Protein AF-A0A392RR42-F1 (afdb_monomer_lite)

InterPro domains:
  IPR053151 Ribonuclease H-like [PTHR47723] (27-70)

pLDDT: mean 87.17, std 8.85, range [63.19, 95.0]

Structure (mmCIF, N/CA/C/O backbone):
data_AF-A0A392RR42-F1
#
_entry.id   AF-A0A392RR42-F1
#
loop_
_atom_site.group_PDB
_atom_site.id
_atom_site.type_symbol
_atom_site.label_atom_id
_atom_site.label_alt_id
_atom_site.label_comp_id
_atom_site.label_asym_id
_atom_site.label_entity_id
_atom_site.label_seq_id
_atom_site.pdbx_PDB_ins_code
_atom_site.Cartn_x
_atom_site.Cartn_y
_atom_site.Cartn_z
_atom_site.occupancy
_atom_site.B_iso_or_equiv
_atom_site.auth_seq_id
_atom_site.auth_comp_id
_atom_site.auth_asym_id
_atom_site.auth_atom_id
_atom_site.pdbx_PDB_model_num
ATOM 1 N N . PRO A 1 1 ? -1.211 28.395 -5.558 1.00 63.19 1 PRO A N 1
ATOM 2 C CA . PRO A 1 1 ? -1.496 27.005 -5.113 1.00 63.19 1 PRO A CA 1
ATOM 3 C C . PRO A 1 1 ? -0.542 26.015 -5.797 1.00 63.19 1 PRO A C 1
ATOM 5 O O . PRO A 1 1 ? -0.364 26.107 -7.008 1.00 63.19 1 PRO A O 1
ATOM 8 N N . ILE A 1 2 ? 0.110 25.123 -5.045 1.00 77.44 2 ILE A N 1
ATOM 9 C CA . ILE A 1 2 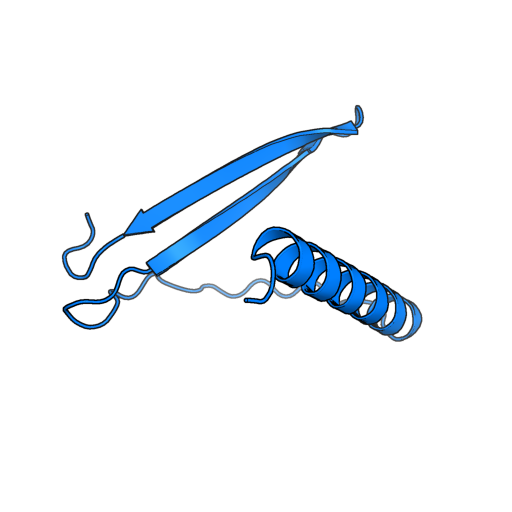? 0.995 24.105 -5.633 1.00 77.44 2 ILE A CA 1
ATOM 10 C C . ILE A 1 2 ? 0.116 23.045 -6.301 1.00 77.44 2 ILE A C 1
ATOM 12 O O . ILE A 1 2 ? -0.816 22.537 -5.681 1.00 77.44 2 ILE A O 1
ATOM 16 N N . SER A 1 3 ? 0.397 22.726 -7.565 1.00 92.38 3 SER A N 1
ATOM 17 C CA . SER A 1 3 ? -0.308 21.662 -8.283 1.00 92.38 3 SER A CA 1
ATOM 18 C C . SER A 1 3 ? -0.079 20.316 -7.578 1.00 92.38 3 SER A C 1
ATOM 20 O O . SER A 1 3 ? 1.082 19.918 -7.438 1.00 92.38 3 SER A O 1
ATOM 22 N N . PRO A 1 4 ? -1.132 19.585 -7.159 1.00 91.75 4 PRO A N 1
ATOM 23 C CA . PRO A 1 4 ? -0.982 18.272 -6.528 1.00 91.75 4 PRO A CA 1
ATOM 24 C C . PRO A 1 4 ? -0.164 17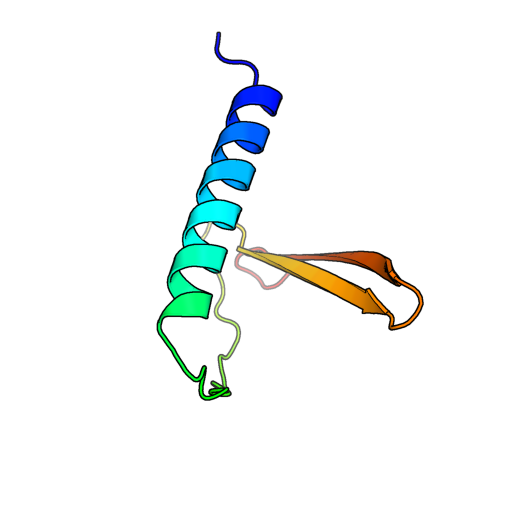.296 -7.381 1.00 91.75 4 PRO A C 1
ATOM 26 O O . PRO A 1 4 ? 0.687 16.578 -6.862 1.00 91.75 4 PRO A O 1
ATOM 29 N N . ALA A 1 5 ? -0.341 17.339 -8.705 1.00 89.19 5 ALA A N 1
ATOM 30 C CA . ALA A 1 5 ? 0.434 16.524 -9.636 1.00 89.19 5 ALA A CA 1
ATOM 31 C C . ALA A 1 5 ? 1.937 16.848 -9.579 1.00 89.19 5 ALA A C 1
ATOM 33 O O . ALA A 1 5 ? 2.766 15.943 -9.602 1.00 89.19 5 ALA A O 1
ATOM 34 N N . LEU A 1 6 ? 2.304 18.127 -9.444 1.00 92.06 6 LEU A N 1
ATOM 35 C CA . LEU A 1 6 ? 3.706 18.536 -9.330 1.00 92.06 6 LEU A CA 1
ATOM 36 C C . LEU A 1 6 ? 4.350 18.012 -8.039 1.00 92.06 6 LEU A C 1
ATOM 38 O O . LEU A 1 6 ? 5.501 17.579 -8.064 1.00 92.06 6 LEU A O 1
ATOM 42 N N . VAL A 1 7 ? 3.606 18.007 -6.927 1.00 93.25 7 VAL A N 1
ATOM 43 C CA . VAL A 1 7 ? 4.074 17.424 -5.658 1.00 93.25 7 VAL A CA 1
ATOM 44 C C . VAL A 1 7 ? 4.333 15.931 -5.826 1.00 93.25 7 VAL A C 1
ATOM 46 O O . VAL A 1 7 ? 5.415 15.464 -5.480 1.00 93.25 7 VAL A O 1
ATOM 49 N N . VAL A 1 8 ? 3.386 15.195 -6.418 1.00 90.06 8 VAL A N 1
ATOM 50 C CA . VAL A 1 8 ? 3.531 13.752 -6.666 1.00 90.06 8 VAL A CA 1
ATOM 51 C C . VAL A 1 8 ? 4.763 13.468 -7.525 1.00 90.06 8 VAL A C 1
ATOM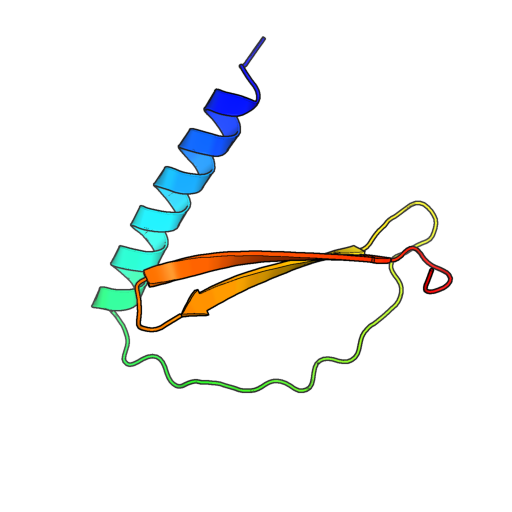 53 O O . VAL A 1 8 ? 5.593 12.645 -7.145 1.00 90.06 8 VAL A O 1
ATOM 56 N N . MET A 1 9 ? 4.941 14.191 -8.634 1.00 92.75 9 MET A N 1
ATOM 57 C CA . MET A 1 9 ? 6.081 13.985 -9.535 1.00 92.75 9 MET A CA 1
ATOM 58 C C . MET A 1 9 ? 7.427 14.266 -8.857 1.00 92.75 9 MET A C 1
ATOM 60 O O . MET A 1 9 ? 8.390 13.526 -9.067 1.00 92.75 9 MET A O 1
ATOM 64 N N . ASN A 1 10 ? 7.506 15.301 -8.017 1.00 94.50 10 ASN A N 1
ATOM 65 C CA . ASN A 1 10 ? 8.721 15.592 -7.258 1.00 94.50 10 ASN A CA 1
ATOM 66 C C . ASN A 1 10 ? 9.015 14.510 -6.213 1.00 94.50 10 ASN A C 1
ATOM 68 O O . ASN A 1 10 ? 10.159 14.070 -6.102 1.00 94.50 10 ASN A O 1
ATOM 72 N N . THR A 1 11 ? 7.997 14.034 -5.494 1.00 92.50 11 THR A N 1
ATOM 73 C CA . THR A 1 11 ? 8.148 12.941 -4.525 1.00 92.50 11 THR A CA 1
ATOM 74 C C . THR A 1 11 ? 8.623 11.655 -5.201 1.00 92.50 11 THR A C 1
ATOM 76 O O . THR A 1 11 ? 9.562 11.028 -4.714 1.00 92.50 11 THR A O 1
ATOM 79 N N . VAL A 1 12 ? 8.049 11.299 -6.356 1.00 91.25 12 VAL A N 1
ATOM 80 C CA . VAL A 1 12 ? 8.469 10.126 -7.142 1.00 91.25 12 VAL A CA 1
ATOM 81 C C . VAL A 1 12 ? 9.928 10.255 -7.576 1.00 91.25 12 VAL A C 1
ATOM 83 O O . VAL A 1 12 ? 10.707 9.325 -7.379 1.00 91.25 12 VAL A O 1
ATOM 86 N N . ARG A 1 13 ? 10.332 11.414 -8.112 1.00 94.31 13 ARG A N 1
ATOM 87 C CA . ARG A 1 13 ? 11.725 11.645 -8.525 1.00 94.31 13 ARG A CA 1
ATOM 88 C C . ARG A 1 13 ? 12.694 11.486 -7.352 1.00 94.31 13 ARG A C 1
ATOM 90 O O . ARG A 1 13 ? 13.698 10.792 -7.489 1.00 94.31 13 ARG A O 1
ATOM 97 N N . ASN A 1 14 ? 12.383 12.090 -6.206 1.00 94.75 14 ASN A N 1
ATOM 98 C CA . ASN A 1 14 ? 13.220 11.992 -5.009 1.00 94.75 14 ASN A CA 1
ATOM 99 C C . ASN A 1 14 ? 13.342 10.543 -4.518 1.00 94.75 14 ASN A C 1
ATOM 101 O O . ASN A 1 14 ? 14.439 10.104 -4.178 1.00 94.75 14 ASN A O 1
ATOM 105 N N . TYR A 1 15 ? 12.241 9.788 -4.533 1.00 89.00 15 TYR A N 1
ATOM 106 C CA . TYR A 1 15 ? 12.244 8.371 -4.172 1.00 89.00 15 TYR A CA 1
ATOM 107 C C . TYR A 1 15 ? 13.133 7.536 -5.103 1.00 89.00 15 TYR A C 1
ATOM 109 O O . TYR A 1 15 ? 13.942 6.749 -4.622 1.00 89.00 15 TYR A O 1
ATOM 117 N N . VAL A 1 16 ? 13.033 7.732 -6.423 1.00 91.38 16 VAL A N 1
ATOM 118 C CA . VAL A 1 16 ? 13.847 6.995 -7.407 1.00 91.38 16 VAL A CA 1
ATOM 119 C C . VAL A 1 16 ? 15.339 7.247 -7.191 1.00 91.38 16 VAL A C 1
ATOM 121 O O . VAL A 1 16 ? 16.122 6.298 -7.179 1.00 91.38 16 VAL A O 1
ATOM 124 N N . LEU A 1 17 ? 15.734 8.505 -6.974 1.00 92.19 17 LEU A N 1
ATOM 125 C CA . LEU A 1 17 ? 17.130 8.852 -6.692 1.00 92.19 17 LEU A CA 1
ATOM 126 C C . LEU A 1 17 ? 17.625 8.196 -5.393 1.00 92.19 17 LEU A C 1
ATOM 128 O O . LEU A 1 17 ? 18.733 7.660 -5.355 1.00 92.19 17 LEU A O 1
ATOM 132 N N . ALA A 1 18 ? 16.796 8.186 -4.345 1.00 86.94 18 ALA A N 1
ATOM 133 C CA . ALA A 1 18 ? 17.122 7.527 -3.083 1.00 86.94 18 ALA A CA 1
ATOM 134 C C . ALA A 1 18 ? 17.243 5.997 -3.229 1.00 86.94 18 ALA A C 1
ATOM 136 O O . ALA A 1 18 ? 18.190 5.413 -2.702 1.00 86.94 18 ALA A O 1
ATOM 137 N N . ASP A 1 19 ? 16.339 5.337 -3.968 1.00 85.69 19 ASP A N 1
ATOM 138 C CA . ASP A 1 19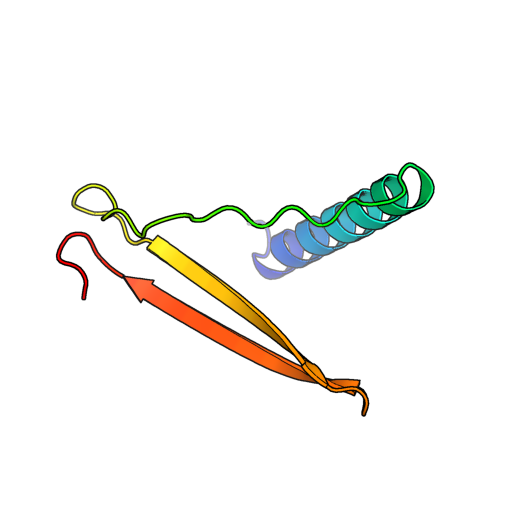 ? 16.422 3.888 -4.217 1.00 85.69 19 ASP A CA 1
ATOM 139 C C . ASP A 1 19 ? 17.689 3.528 -5.001 1.00 85.69 19 ASP A C 1
ATOM 141 O O . ASP A 1 19 ? 18.382 2.581 -4.628 1.00 85.69 19 ASP A O 1
ATOM 145 N N . GLN A 1 20 ? 18.041 4.305 -6.031 1.00 86.12 20 GLN A N 1
ATOM 146 C CA . GLN A 1 20 ? 19.278 4.115 -6.796 1.00 86.12 20 GLN A CA 1
ATOM 147 C C . GLN A 1 20 ? 20.521 4.239 -5.905 1.00 86.12 20 GLN A C 1
ATOM 149 O O . GLN A 1 20 ? 21.371 3.346 -5.918 1.00 86.12 20 GLN A O 1
ATOM 154 N N . ALA A 1 21 ? 20.599 5.287 -5.077 1.00 85.12 21 ALA A N 1
ATOM 155 C CA . ALA A 1 21 ? 21.699 5.473 -4.132 1.00 85.12 21 ALA A CA 1
ATOM 156 C C . ALA A 1 21 ? 21.802 4.315 -3.119 1.00 85.12 21 ALA A C 1
ATOM 158 O O . ALA A 1 21 ? 22.898 3.844 -2.822 1.00 85.12 21 ALA A O 1
ATOM 159 N N . LEU A 1 22 ? 20.665 3.800 -2.634 1.00 79.19 22 LEU A N 1
ATOM 160 C CA . LEU A 1 22 ? 20.616 2.645 -1.731 1.00 79.19 22 LEU A CA 1
ATOM 161 C C . LEU A 1 22 ? 21.024 1.328 -2.411 1.00 79.19 22 LEU A C 1
ATOM 163 O O . LEU A 1 22 ? 21.588 0.461 -1.747 1.00 79.19 22 LEU A O 1
ATOM 167 N N . ARG A 1 23 ? 20.717 1.132 -3.702 1.00 72.88 23 ARG A N 1
ATOM 168 C CA . ARG A 1 23 ? 21.104 -0.081 -4.453 1.00 72.88 23 ARG A CA 1
ATOM 169 C C . ARG A 1 23 ? 22.601 -0.155 -4.721 1.00 72.88 23 ARG A C 1
ATOM 171 O O . ARG A 1 23 ? 23.151 -1.247 -4.679 1.00 72.88 23 ARG A O 1
ATOM 178 N N . LEU A 1 24 ? 23.250 0.983 -4.964 1.00 71.62 24 LEU A N 1
ATOM 179 C CA . LEU A 1 24 ? 24.702 1.036 -5.162 1.00 71.62 24 LEU A CA 1
ATOM 180 C C . LEU A 1 24 ? 25.489 0.639 -3.902 1.00 71.62 24 LEU A C 1
ATOM 182 O O . LEU A 1 24 ? 26.659 0.291 -4.013 1.00 71.62 24 LEU A O 1
ATOM 186 N N . ASN A 1 25 ? 24.858 0.686 -2.722 1.00 65.69 25 ASN A N 1
ATOM 187 C CA . ASN A 1 25 ? 25.546 0.596 -1.437 1.00 65.69 25 ASN A CA 1
ATOM 188 C C . ASN A 1 25 ? 25.243 -0.680 -0.624 1.00 65.69 25 ASN A C 1
ATOM 190 O O . ASN A 1 25 ? 25.682 -0.760 0.520 1.00 65.69 25 ASN A O 1
ATOM 194 N N . ASN A 1 26 ? 24.472 -1.660 -1.132 1.00 64.75 26 ASN A N 1
ATOM 195 C CA . ASN A 1 26 ? 24.168 -2.857 -0.331 1.00 64.75 26 ASN A CA 1
ATOM 196 C C . ASN A 1 26 ? 23.768 -4.112 -1.133 1.00 64.75 26 ASN A C 1
ATOM 198 O O . ASN A 1 26 ? 22.839 -4.071 -1.944 1.00 64.75 26 ASN A O 1
ATOM 202 N N . GLU A 1 27 ? 24.363 -5.260 -0.787 1.00 65.81 27 GLU A N 1
ATOM 203 C CA . GLU A 1 27 ? 23.766 -6.582 -1.011 1.00 65.81 27 GLU A CA 1
ATOM 204 C C . GLU A 1 27 ? 22.514 -6.687 -0.126 1.00 65.81 27 GLU A C 1
ATOM 206 O O . GLU A 1 27 ? 22.576 -6.987 1.068 1.00 65.81 27 GLU A O 1
ATOM 211 N N . ARG A 1 28 ? 21.343 -6.346 -0.676 1.00 64.69 28 ARG A N 1
ATOM 212 C CA . ARG A 1 28 ? 20.089 -6.340 0.088 1.00 64.69 28 ARG A CA 1
ATOM 213 C C . ARG A 1 28 ? 19.735 -7.766 0.524 1.00 64.69 28 ARG A C 1
ATOM 215 O O . ARG A 1 28 ? 19.140 -8.522 -0.241 1.00 64.69 28 ARG A O 1
ATOM 222 N N . ARG A 1 29 ? 20.020 -8.123 1.780 1.00 71.31 29 ARG A N 1
ATOM 223 C CA . ARG A 1 29 ? 19.456 -9.334 2.389 1.00 71.31 29 ARG A CA 1
ATOM 224 C C . ARG A 1 29 ? 17.940 -9.164 2.486 1.00 71.31 29 ARG A C 1
ATOM 226 O O . ARG A 1 29 ? 17.463 -8.338 3.263 1.00 71.31 29 ARG A O 1
ATOM 233 N N . ARG A 1 30 ? 17.177 -9.940 1.708 1.00 73.19 30 ARG A N 1
ATOM 234 C CA . ARG A 1 30 ? 15.717 -10.028 1.863 1.00 73.19 30 ARG A CA 1
ATOM 235 C C . ARG A 1 30 ? 15.421 -10.488 3.293 1.00 73.19 30 ARG A C 1
ATOM 237 O O . ARG A 1 30 ? 15.894 -11.540 3.713 1.00 73.19 30 ARG A O 1
ATOM 244 N N . VAL A 1 31 ? 14.666 -9.685 4.037 1.00 79.62 31 VAL A N 1
ATOM 245 C CA . VAL A 1 31 ? 14.163 -10.039 5.369 1.00 79.62 31 VAL A CA 1
ATOM 246 C C . VAL A 1 31 ? 12.653 -10.127 5.270 1.00 79.62 31 VAL A C 1
ATOM 248 O O . VAL A 1 31 ? 11.996 -9.151 4.914 1.00 79.62 31 VAL A O 1
ATOM 251 N N . GLU A 1 32 ? 12.108 -11.296 5.580 1.00 79.62 32 GLU A N 1
ATOM 252 C CA . GLU A 1 32 ? 10.669 -11.473 5.731 1.00 79.62 32 GLU A CA 1
ATOM 253 C C . GLU A 1 32 ? 10.293 -11.209 7.186 1.00 79.62 32 GLU A C 1
ATOM 255 O O . GLU A 1 32 ? 10.809 -11.850 8.100 1.00 79.62 32 GLU A O 1
ATOM 260 N N . ASN A 1 33 ? 9.410 -10.236 7.402 1.00 80.38 33 ASN A N 1
ATOM 261 C CA . ASN A 1 33 ? 8.840 -9.953 8.711 1.00 80.38 33 ASN A CA 1
ATOM 262 C C . ASN A 1 33 ? 7.380 -10.402 8.705 1.00 80.38 33 ASN A C 1
ATOM 264 O O . ASN A 1 33 ? 6.602 -9.983 7.848 1.00 80.38 33 ASN A O 1
ATOM 268 N N . LEU A 1 34 ? 6.997 -11.215 9.686 1.00 75.19 34 LEU A N 1
ATOM 269 C CA . LEU A 1 34 ? 5.599 -11.547 9.944 1.00 75.19 34 LEU A CA 1
ATOM 270 C C . LEU A 1 34 ? 4.934 -10.354 10.633 1.00 75.19 34 LEU A C 1
ATOM 272 O O . LEU A 1 34 ? 4.958 -10.221 11.855 1.00 75.19 34 LEU A O 1
ATOM 276 N N . ILE A 1 35 ? 4.375 -9.455 9.828 1.00 79.31 35 ILE A N 1
ATOM 277 C CA . ILE A 1 35 ? 3.639 -8.290 10.314 1.00 79.31 35 ILE A CA 1
ATOM 278 C C . ILE A 1 35 ? 2.152 -8.639 10.302 1.00 79.31 35 ILE A C 1
ATOM 280 O O . ILE A 1 35 ? 1.566 -8.852 9.242 1.00 79.31 35 ILE A O 1
ATOM 284 N N . SER A 1 36 ? 1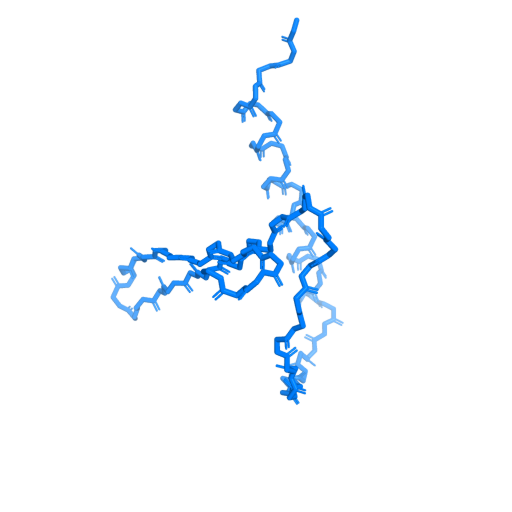.528 -8.691 11.479 1.00 81.94 36 SER A N 1
ATOM 285 C CA . SER A 1 36 ? 0.073 -8.800 11.571 1.00 81.94 36 SER A CA 1
ATOM 286 C C . SER A 1 36 ? -0.587 -7.449 11.301 1.00 81.94 36 SER A C 1
ATOM 288 O O . SER A 1 36 ? -0.066 -6.382 11.649 1.00 81.94 36 SER A O 1
ATOM 290 N N . TRP A 1 37 ? -1.764 -7.484 10.676 1.00 85.25 37 TRP A N 1
ATOM 291 C CA . TRP A 1 37 ? -2.575 -6.283 10.541 1.00 85.25 37 TRP A CA 1
ATOM 292 C C . TRP A 1 37 ? -3.052 -5.832 11.927 1.00 85.25 37 TRP A C 1
ATOM 294 O O . TRP A 1 37 ? -3.495 -6.645 12.738 1.00 85.25 37 TRP A O 1
ATOM 304 N N . LYS A 1 38 ? -2.945 -4.528 12.192 1.00 86.25 38 LYS A N 1
ATOM 305 C CA . LYS A 1 38 ? -3.493 -3.882 13.386 1.00 86.25 38 LYS A CA 1
ATOM 306 C C . LYS A 1 38 ? -4.451 -2.782 12.931 1.00 86.25 38 LYS A C 1
ATOM 308 O O . LYS A 1 38 ? -4.053 -2.031 12.029 1.00 86.25 38 LYS A O 1
ATOM 313 N N . PRO A 1 39 ? -5.643 -2.666 13.538 1.00 89.81 39 PRO A N 1
ATOM 314 C CA . PRO A 1 39 ? -6.574 -1.608 13.191 1.00 89.81 39 PRO A CA 1
ATOM 315 C C . PRO A 1 39 ? -5.945 -0.222 13.369 1.00 89.81 39 PRO A C 1
ATOM 317 O O . PRO A 1 39 ? -5.154 -0.027 14.303 1.00 89.81 39 PRO A O 1
ATOM 320 N N . PRO A 1 40 ? -6.234 0.739 12.476 1.00 92.94 40 PRO A N 1
ATOM 321 C CA . PRO A 1 40 ? -5.887 2.131 12.712 1.00 92.94 40 PRO A CA 1
ATOM 322 C C . PRO A 1 40 ? -6.720 2.709 13.876 1.00 92.94 40 PRO A C 1
ATOM 324 O O . PRO A 1 40 ? -7.776 2.169 14.208 1.00 92.94 40 PRO A O 1
ATOM 327 N N . PRO A 1 41 ? -6.277 3.817 14.499 1.00 94.88 41 PRO A N 1
ATOM 328 C CA . PRO A 1 41 ? -7.106 4.554 15.450 1.00 94.88 41 PRO A CA 1
ATOM 329 C C . PRO A 1 41 ? -8.436 5.003 14.827 1.00 94.88 41 PRO A C 1
ATOM 331 O O . PRO A 1 41 ? -8.511 5.245 13.623 1.00 94.88 41 PRO A O 1
ATOM 334 N N . HIS A 1 42 ? -9.471 5.180 15.649 1.00 94.62 42 HIS A N 1
ATOM 335 C CA . HIS A 1 42 ? -10.769 5.675 15.188 1.00 94.62 42 HIS A CA 1
ATOM 336 C C . HIS A 1 42 ? -10.632 7.007 14.422 1.00 94.62 42 HIS A C 1
A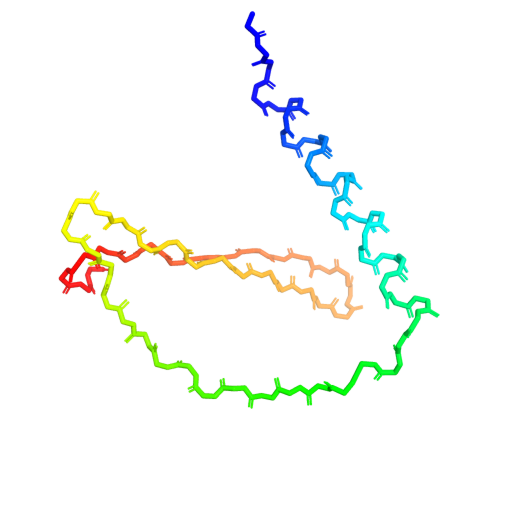TOM 338 O O . HIS A 1 42 ? -9.897 7.905 14.841 1.00 94.62 42 HIS A O 1
ATOM 344 N N . GLY A 1 43 ? -11.341 7.132 13.296 1.00 93.12 43 GLY A N 1
ATOM 345 C CA . GLY A 1 43 ? -11.249 8.283 12.387 1.00 93.12 43 GLY A CA 1
ATOM 346 C C . GLY A 1 43 ? -10.081 8.231 11.393 1.00 93.12 43 GLY A C 1
ATOM 347 O O . GLY A 1 43 ? -9.939 9.146 10.583 1.00 93.12 43 GLY A O 1
ATOM 348 N N . TRP A 1 44 ? -9.265 7.172 11.421 1.00 95.00 44 TRP A N 1
ATOM 349 C CA . TRP A 1 44 ? -8.202 6.923 10.448 1.00 95.00 44 TRP A CA 1
ATOM 350 C C . TRP A 1 44 ? -8.510 5.701 9.588 1.00 95.00 44 TRP A C 1
ATOM 352 O O . TRP A 1 44 ? -9.163 4.755 10.021 1.00 95.00 44 TRP A O 1
ATOM 362 N N . VAL A 1 45 ? -7.953 5.696 8.379 1.00 92.81 45 VAL A N 1
ATOM 363 C CA . VAL A 1 45 ? -7.919 4.520 7.507 1.00 92.81 45 VAL A CA 1
ATOM 364 C C . VAL A 1 45 ? -6.480 4.076 7.294 1.00 92.81 45 VAL A C 1
ATOM 366 O O . VAL A 1 45 ? -5.558 4.895 7.243 1.00 92.81 45 VAL A O 1
ATOM 369 N N . ARG A 1 46 ? -6.274 2.770 7.145 1.00 91.62 46 ARG A N 1
ATOM 370 C CA . ARG A 1 46 ? -4.991 2.201 6.741 1.00 91.62 46 ARG A CA 1
ATOM 371 C C . ARG A 1 46 ? -5.062 1.864 5.254 1.00 91.62 46 ARG A C 1
ATOM 373 O O . ARG A 1 46 ? -5.776 0.946 4.858 1.00 91.62 46 ARG A O 1
ATOM 380 N N . LEU A 1 47 ? -4.310 2.609 4.448 1.00 91.69 47 LEU A N 1
ATOM 381 C CA . LEU A 1 47 ? -4.118 2.337 3.028 1.00 91.69 47 LEU A CA 1
ATOM 382 C C . LEU A 1 47 ? -2.897 1.430 2.860 1.00 91.69 47 LEU A C 1
ATOM 384 O O . LEU A 1 47 ? -1.783 1.835 3.183 1.00 91.69 47 LEU A O 1
ATOM 388 N N . ASN A 1 48 ? -3.103 0.222 2.342 1.00 89.81 48 ASN A N 1
ATOM 389 C CA . ASN A 1 48 ? -2.012 -0.621 1.864 1.00 89.81 48 ASN A CA 1
ATOM 390 C C . ASN A 1 48 ? -2.089 -0.663 0.340 1.00 89.81 48 ASN A C 1
ATOM 392 O O . ASN A 1 48 ? -3.125 -1.036 -0.206 1.00 89.81 48 ASN A O 1
ATOM 396 N N . THR A 1 49 ? -1.012 -0.282 -0.334 1.00 92.62 49 THR A N 1
ATOM 397 C CA . THR A 1 49 ? -0.894 -0.332 -1.795 1.00 92.62 49 THR A CA 1
ATOM 398 C C . THR A 1 49 ? 0.147 -1.363 -2.184 1.00 92.62 49 THR A C 1
ATOM 400 O O . THR A 1 49 ? 1.177 -1.462 -1.519 1.00 92.62 49 THR A O 1
ATOM 403 N N . ASP A 1 50 ? -0.093 -2.070 -3.277 1.00 92.38 50 ASP A N 1
ATOM 404 C CA . ASP A 1 50 ? 0.860 -2.993 -3.871 1.00 92.38 50 ASP A CA 1
ATOM 405 C C . ASP A 1 50 ? 0.962 -2.772 -5.384 1.00 92.38 50 ASP A C 1
ATOM 407 O O . ASP A 1 50 ? 0.044 -2.252 -6.031 1.00 92.38 50 ASP A O 1
ATOM 411 N N . GLY A 1 51 ? 2.108 -3.149 -5.938 1.00 92.56 51 GLY A N 1
ATOM 412 C CA . GLY A 1 51 ? 2.384 -3.114 -7.364 1.00 92.56 51 GLY A CA 1
ATOM 413 C C . GLY A 1 51 ? 2.913 -4.463 -7.824 1.00 92.56 51 GLY A C 1
ATOM 414 O O . GLY A 1 51 ? 3.819 -5.021 -7.212 1.00 92.56 51 GLY A O 1
ATOM 415 N N . ALA A 1 52 ? 2.386 -4.955 -8.939 1.00 92.50 52 ALA A N 1
ATOM 416 C CA . ALA A 1 52 ? 2.856 -6.168 -9.586 1.00 92.50 52 ALA A CA 1
ATOM 417 C C . ALA A 1 52 ? 3.488 -5.818 -10.934 1.00 92.50 52 ALA A C 1
ATOM 419 O O . ALA A 1 52 ? 2.951 -5.015 -11.697 1.00 92.50 52 ALA A O 1
ATOM 420 N N . CYS A 1 53 ? 4.621 -6.441 -11.238 1.00 93.94 53 CYS A N 1
ATOM 421 C CA . CYS A 1 53 ? 5.242 -6.398 -12.554 1.00 93.94 53 CYS A CA 1
ATOM 422 C C . CYS A 1 53 ? 5.496 -7.835 -12.994 1.00 93.94 53 CYS A C 1
ATOM 424 O O . CYS A 1 53 ? 6.076 -8.619 -12.242 1.00 93.94 53 CYS A O 1
ATOM 426 N N . ARG A 1 54 ? 5.020 -8.182 -14.184 1.00 92.06 54 ARG A N 1
ATOM 427 C CA . ARG A 1 54 ? 5.271 -9.475 -14.816 1.00 92.06 54 ARG A CA 1
ATOM 428 C C . ARG A 1 54 ? 6.577 -9.433 -15.612 1.00 92.06 54 ARG A C 1
ATOM 430 O O . ARG A 1 54 ? 7.042 -8.362 -15.992 1.00 92.06 54 ARG A O 1
ATOM 437 N N . ASP A 1 55 ? 7.129 -10.604 -15.922 1.00 94.56 55 ASP A N 1
ATOM 438 C CA . ASP A 1 55 ? 8.375 -10.726 -16.698 1.00 94.56 55 ASP A CA 1
ATOM 439 C C . ASP A 1 55 ? 8.260 -10.160 -18.126 1.00 94.56 55 ASP A C 1
ATOM 441 O O . ASP A 1 55 ? 9.254 -9.741 -18.712 1.00 94.56 55 ASP A O 1
ATOM 445 N N . ASP A 1 56 ? 7.042 -10.099 -18.675 1.00 94.69 56 ASP A N 1
ATOM 446 C CA . ASP A 1 56 ? 6.730 -9.455 -19.960 1.00 94.69 56 ASP A CA 1
ATOM 447 C C . ASP A 1 56 ? 6.623 -7.920 -19.862 1.00 94.69 56 ASP A C 1
ATOM 449 O O . ASP A 1 56 ? 6.291 -7.251 -20.840 1.00 94.69 56 ASP A O 1
ATOM 453 N N . GLY A 1 57 ? 6.913 -7.348 -18.691 1.00 91.25 57 GLY A N 1
ATOM 454 C CA . GLY A 1 57 ? 6.870 -5.913 -18.428 1.00 91.25 57 GLY A CA 1
ATOM 455 C C . GLY A 1 57 ? 5.465 -5.369 -18.179 1.00 91.25 57 GLY A C 1
ATOM 456 O O . GLY A 1 57 ? 5.307 -4.157 -18.012 1.00 91.25 57 GLY A O 1
ATOM 457 N N . LEU A 1 58 ? 4.437 -6.225 -18.138 1.00 94.62 58 LEU A N 1
ATOM 458 C CA . LEU A 1 58 ? 3.087 -5.783 -17.825 1.00 94.62 58 LEU A CA 1
ATOM 459 C C . LEU A 1 58 ? 2.991 -5.420 -16.341 1.00 94.62 58 LEU A C 1
ATOM 461 O O . LEU A 1 58 ? 3.262 -6.242 -15.461 1.00 94.62 58 LEU A O 1
ATOM 465 N N . ILE A 1 59 ? 2.581 -4.182 -16.076 1.00 94.31 59 ILE A N 1
ATOM 466 C CA . ILE A 1 59 ? 2.443 -3.648 -14.723 1.00 94.31 59 ILE A CA 1
ATOM 467 C C . ILE A 1 59 ? 0.977 -3.580 -14.308 1.00 94.31 59 ILE A C 1
ATOM 469 O O . ILE A 1 59 ? 0.094 -3.254 -15.101 1.00 94.31 59 ILE A O 1
ATOM 473 N N . GLY A 1 60 ? 0.727 -3.861 -13.038 1.00 94.25 60 GLY A N 1
ATOM 474 C CA . GLY A 1 60 ? -0.556 -3.675 -12.383 1.00 94.25 60 GLY A CA 1
ATOM 475 C C . GLY A 1 60 ? -0.351 -3.068 -11.003 1.00 94.25 60 GLY A C 1
ATOM 476 O O . GLY A 1 60 ? 0.727 -3.162 -10.417 1.00 94.25 60 GLY A O 1
ATOM 477 N N . CYS A 1 61 ? -1.390 -2.442 -10.471 1.00 94.69 61 CYS A N 1
ATOM 478 C CA . CYS A 1 61 ? -1.395 -1.962 -9.100 1.00 94.69 61 CYS A CA 1
ATOM 479 C C . CYS A 1 61 ? -2.717 -2.308 -8.427 1.00 94.69 61 CYS A C 1
ATOM 481 O O . CYS A 1 61 ? -3.743 -2.506 -9.079 1.00 94.69 61 CYS A O 1
ATOM 483 N N . GLY A 1 62 ? -2.671 -2.398 -7.107 1.00 95.00 62 GLY A N 1
ATOM 484 C CA . GLY A 1 62 ? -3.828 -2.684 -6.285 1.00 95.00 62 GLY A CA 1
ATOM 485 C C . GLY A 1 62 ? -3.644 -2.127 -4.887 1.00 95.00 62 GLY A C 1
ATOM 486 O O . GLY A 1 62 ? -2.584 -1.625 -4.514 1.00 95.00 62 GLY A O 1
ATOM 487 N N . GLY A 1 63 ? -4.697 -2.205 -4.093 1.00 91.94 63 GLY A N 1
ATOM 488 C CA . GLY A 1 63 ? -4.621 -1.799 -2.707 1.00 91.94 63 GLY A CA 1
ATOM 489 C C . GLY A 1 63 ? -5.884 -2.129 -1.947 1.00 91.94 63 GLY A C 1
ATOM 490 O O . GLY A 1 63 ? -6.922 -2.433 -2.531 1.00 91.94 63 GLY A O 1
ATOM 491 N N . ILE A 1 64 ? -5.772 -2.057 -0.629 1.00 93.00 64 ILE A N 1
ATOM 492 C CA . ILE A 1 64 ? -6.894 -2.185 0.287 1.00 93.00 64 ILE A CA 1
ATOM 493 C C . ILE A 1 64 ? -6.885 -1.000 1.244 1.00 93.00 64 ILE A C 1
ATOM 495 O O . ILE A 1 64 ? -5.845 -0.632 1.802 1.00 93.00 64 ILE A O 1
ATOM 499 N N . ILE A 1 65 ? -8.059 -0.411 1.421 1.00 93.56 65 ILE A N 1
ATOM 500 C CA . ILE A 1 65 ? -8.334 0.583 2.450 1.00 93.56 65 ILE A CA 1
ATOM 501 C C . ILE A 1 65 ? -9.110 -0.154 3.526 1.00 93.56 65 ILE A C 1
ATOM 503 O O . ILE A 1 65 ? -10.107 -0.785 3.200 1.00 93.56 65 ILE A O 1
ATOM 507 N N . ARG A 1 66 ? -8.636 -0.089 4.772 1.00 93.25 66 ARG A N 1
ATOM 508 C CA . ARG A 1 66 ? -9.369 -0.622 5.925 1.00 93.25 66 ARG A CA 1
ATOM 509 C C . ARG A 1 66 ? -9.549 0.439 6.990 1.00 93.25 66 ARG A C 1
ATOM 511 O O . ARG A 1 66 ? -8.592 1.174 7.264 1.00 93.25 66 ARG A O 1
ATOM 518 N N . GLY A 1 67 ? -10.735 0.525 7.576 1.00 93.12 67 GLY A N 1
ATOM 519 C CA . GLY A 1 67 ? -10.993 1.389 8.725 1.00 93.12 67 GLY A CA 1
ATOM 520 C C . GLY A 1 67 ? -10.666 0.697 10.050 1.00 93.12 67 GLY A C 1
ATOM 521 O O . GLY A 1 67 ? -9.947 -0.310 10.091 1.00 93.12 67 GLY A O 1
ATOM 522 N N . SER A 1 68 ? -11.128 1.295 11.151 1.00 93.06 68 SER A N 1
ATOM 523 C CA . SER A 1 68 ? -10.834 0.834 12.514 1.00 93.06 68 SER A CA 1
ATOM 524 C C . SER A 1 68 ? -11.564 -0.454 12.882 1.00 93.06 68 SER A C 1
ATOM 526 O O . SER A 1 68 ? -11.055 -1.208 13.708 1.00 93.06 68 SER A O 1
ATOM 528 N N . GLU A 1 69 ? -12.692 -0.747 12.234 1.00 89.69 69 GLU A N 1
ATOM 529 C CA . GLU A 1 69 ? -13.482 -1.956 12.497 1.00 89.69 69 GLU A CA 1
ATOM 530 C C . GLU A 1 69 ? -13.129 -3.107 11.545 1.00 89.69 69 GLU A C 1
ATOM 532 O O . GLU A 1 69 ? -13.703 -4.192 11.620 1.00 89.69 69 GLU A O 1
ATOM 537 N N . GLY A 1 70 ? -12.136 -2.896 10.674 1.00 80.50 70 GLY A N 1
ATOM 538 C CA . GLY A 1 70 ? -11.656 -3.907 9.736 1.00 80.50 70 GLY A CA 1
ATOM 539 C C . GLY A 1 70 ? -12.496 -4.033 8.468 1.00 80.50 70 GLY A C 1
ATOM 540 O O . GLY A 1 70 ? -12.422 -5.086 7.832 1.00 80.50 70 GLY A O 1
ATOM 541 N N . GLU A 1 71 ? -13.255 -2.985 8.121 1.00 82.81 71 GLU A N 1
ATOM 542 C CA . GLU A 1 71 ? -13.955 -2.848 6.834 1.00 82.81 71 GLU A CA 1
ATOM 543 C C . GLU A 1 71 ? -13.010 -3.019 5.636 1.00 82.81 71 GLU A C 1
ATOM 545 O O . GLU A 1 71 ? -11.805 -2.685 5.766 1.00 82.81 71 GLU A O 1
#

Sequence (71 aa):
PISPALVVMNTVRNYVLADQALRLNNERRRVENLISWKPPPHGWVRLNTDGACRDDGLIGCGGIIRGSEGE

Organism: NCBI:txid97028

Radius of gyration: 16.69 Å; chains: 1; bounding box: 40×39×35 Å

Secondary structure (DSSP, 8-state):
---HHHHHHHHHHHHHHHHHHHHTT-------------PPPTT--EEEEEEEE-TTS-EEEEEEEE-TT--

Foldseek 3Di:
DDDPVVVVVVVVVVVVVVVVVVVVPDPDDDDDDPDDDAADPAPDKDKDKDKDADPVRDIDIDIDIAHRVGD